Protein AF-A0A0F9HM89-F1 (afdb_monomer_lite)

Radius of gyration: 23.96 Å; chains: 1; bounding box: 53×49×70 Å

Foldseek 3Di:
DDFDDPVPPPPDGQDAPPVRHGDDDDDDDDPQVVCCVPVLDDWDWDDDEAAPDPPADFKDKFAPDPPDDDDDPDDDDDDPAWHKDFDFPFFDWFFPPWDFTWIDRPRPPDPDGGHITITGDNHGCDDPTDRDGPRCSPDMDTDHDDDDPPPPD

Sequence (153 aa):
MTFIDDGKGTGSKAGVTTRNRLLVTAIQSSIEHYVNHNEGQAYQILFEQAPTANDDCIFYLQNTHVTKELVIQGITLYVSAACEVYMKLGASGTRNSVSVLTPANLNIGSTNAAQGTFEKGADLDGGSATLNGADYEIYRYKFIGETRSTDFD

pLDDT: mean 83.8, std 11.34, range [46.69, 97.25]

Secondary structure (DSSP, 8-state):
-PPPP-SSSS-PPPPPPTTS----------HHHHHHHHH---EE-------SSTT---EEEEE--SS------------SSSEEEEEESS-BS--SS-EE--PEE-STT--PPP-EEEEE-S-SSSTT---BS---EEEEEEE----------

Organism: NCBI:txid412755

Structure (mmCIF, N/CA/C/O backbone):
data_AF-A0A0F9HM89-F1
#
_entry.id   AF-A0A0F9HM89-F1
#
loop_
_atom_site.group_PDB
_atom_site.id
_atom_site.type_symbol
_atom_site.label_atom_id
_atom_site.label_alt_id
_atom_site.label_comp_id
_atom_site.label_asym_id
_atom_site.label_entity_id
_atom_site.label_seq_id
_atom_site.pdbx_PDB_ins_code
_atom_site.Cartn_x
_atom_site.Cartn_y
_atom_site.Cartn_z
_atom_site.occupancy
_atom_site.B_iso_or_equiv
_atom_site.auth_seq_id
_atom_site.auth_comp_id
_atom_site.auth_asym_id
_atom_site.auth_atom_id
_atom_site.pdbx_PDB_model_num
ATOM 1 N N . MET A 1 1 ? -18.359 11.296 48.748 1.00 50.22 1 MET A N 1
ATOM 2 C CA . MET A 1 1 ? -18.106 10.081 47.948 1.00 50.22 1 MET A CA 1
ATOM 3 C C . MET A 1 1 ? -17.518 10.561 46.634 1.00 50.22 1 MET A C 1
ATOM 5 O O . MET A 1 1 ? -18.213 11.244 45.896 1.00 50.22 1 MET A O 1
ATOM 9 N N . THR A 1 2 ? -16.217 10.367 46.435 1.00 46.69 2 THR A N 1
ATOM 10 C CA . THR A 1 2 ? -15.494 1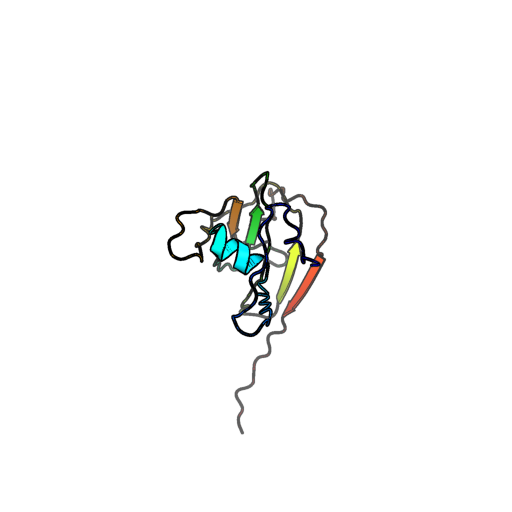0.884 45.264 1.00 46.69 2 THR A CA 1
ATOM 11 C C . THR A 1 2 ? -15.701 9.914 44.109 1.00 46.69 2 THR A C 1
ATOM 13 O O . THR A 1 2 ? -15.411 8.728 44.254 1.00 46.69 2 THR A O 1
ATOM 16 N N . PHE A 1 3 ? -16.252 10.398 43.000 1.00 63.34 3 PHE A N 1
ATOM 17 C CA . PHE A 1 3 ? -16.439 9.611 41.784 1.00 63.34 3 PHE A CA 1
ATOM 18 C C . PHE A 1 3 ? -15.261 9.847 40.841 1.00 63.34 3 PHE A C 1
ATOM 20 O O . PHE A 1 3 ? -14.695 10.93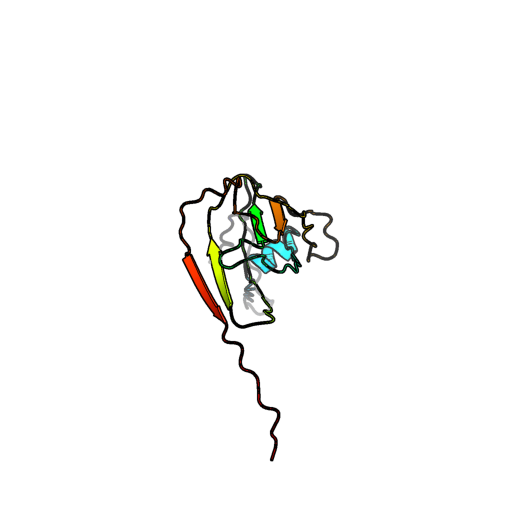9 40.819 1.00 63.34 3 PHE A O 1
ATOM 27 N N . ILE A 1 4 ? -14.894 8.818 40.082 1.00 63.59 4 ILE A N 1
ATOM 28 C CA . ILE A 1 4 ? -13.969 8.952 38.958 1.00 63.59 4 ILE A CA 1
ATOM 29 C C . ILE A 1 4 ? -14.834 9.223 37.727 1.00 63.59 4 ILE A C 1
ATOM 31 O O . ILE A 1 4 ? -15.737 8.436 37.434 1.00 63.59 4 ILE A O 1
ATOM 35 N N . ASP A 1 5 ? -14.598 10.362 37.082 1.00 61.72 5 ASP A N 1
ATOM 36 C CA . ASP A 1 5 ? -15.311 10.799 35.882 1.00 61.72 5 ASP A CA 1
ATOM 37 C C . ASP A 1 5 ? -14.895 9.949 34.667 1.00 61.72 5 ASP A C 1
ATOM 39 O O . ASP A 1 5 ? -13.755 9.487 34.590 1.00 61.72 5 ASP A O 1
ATOM 43 N N . ASP A 1 6 ? -15.807 9.727 33.720 1.00 67.19 6 ASP A N 1
ATOM 44 C CA . ASP A 1 6 ? -15.565 8.878 32.541 1.00 67.19 6 ASP A CA 1
ATOM 45 C C . ASP A 1 6 ? -14.671 9.547 31.482 1.00 67.19 6 ASP A C 1
ATOM 47 O O . ASP A 1 6 ? -14.296 8.919 30.489 1.00 67.19 6 ASP A O 1
ATOM 51 N N . GLY A 1 7 ? -14.348 10.830 31.681 1.00 66.12 7 GLY A N 1
ATOM 52 C CA . GLY A 1 7 ? -13.516 11.635 30.788 1.00 66.12 7 GLY A CA 1
ATOM 53 C C . GLY A 1 7 ? -14.155 11.940 29.428 1.00 66.12 7 GLY A C 1
ATOM 54 O O . GLY A 1 7 ? -13.504 12.546 28.581 1.00 66.12 7 GLY A O 1
ATOM 55 N N . LYS A 1 8 ? -15.412 11.538 29.204 1.00 68.56 8 LYS A N 1
ATOM 56 C CA . LYS A 1 8 ? -16.195 11.774 27.978 1.00 68.56 8 LYS A CA 1
ATOM 57 C C . LYS A 1 8 ? -17.395 12.694 28.210 1.00 68.56 8 LYS A C 1
ATOM 59 O O . LYS A 1 8 ? -18.092 13.025 27.255 1.00 68.56 8 LYS A O 1
ATOM 64 N N . GLY A 1 9 ? -17.648 13.097 29.456 1.00 64.31 9 GLY A N 1
ATOM 65 C CA . GLY A 1 9 ? -18.735 14.009 29.806 1.00 64.31 9 GLY A CA 1
ATOM 66 C C . GLY A 1 9 ? -20.120 13.385 29.642 1.00 64.31 9 GLY A C 1
ATOM 67 O O . GLY A 1 9 ? -21.106 14.111 29.547 1.00 64.31 9 GLY A O 1
ATOM 68 N N . THR A 1 10 ? -20.219 12.049 29.601 1.00 74.31 10 THR A N 1
ATOM 69 C CA . THR A 1 10 ? -21.516 11.368 29.432 1.00 74.31 10 THR A CA 1
ATOM 70 C C . THR A 1 10 ? -22.263 11.192 30.755 1.00 74.31 10 THR A C 1
ATOM 72 O O . THR A 1 10 ? -23.426 10.795 30.765 1.00 74.31 10 THR A O 1
ATOM 75 N N . GLY A 1 11 ? -21.608 11.494 31.884 1.00 67.12 11 GLY A N 1
ATOM 76 C CA . GLY A 1 11 ? -22.153 11.294 33.228 1.00 67.12 11 GLY A CA 1
ATOM 77 C C . GLY A 1 11 ? -22.240 9.818 33.633 1.00 67.12 11 GLY A C 1
ATOM 78 O O . GLY A 1 11 ? -22.859 9.491 34.652 1.00 67.12 11 GLY A O 1
ATOM 79 N N . SER A 1 12 ? -21.633 8.922 32.849 1.00 67.50 12 SER A N 1
ATOM 80 C CA . SER A 1 12 ? -21.633 7.489 33.111 1.00 67.50 12 SER A CA 1
ATOM 81 C C . SER A 1 12 ? -20.721 7.180 34.293 1.00 67.50 12 SER A C 1
ATOM 83 O O . SER A 1 12 ? -19.549 7.543 34.319 1.00 67.50 12 SER A O 1
ATOM 85 N N . LYS A 1 13 ? -21.262 6.499 35.305 1.00 70.94 13 LYS A N 1
ATOM 86 C CA . LYS A 1 13 ? -20.522 6.161 36.527 1.00 70.94 13 LYS A CA 1
ATOM 87 C C . LYS A 1 13 ? -19.829 4.814 36.356 1.00 70.94 13 LYS A C 1
ATOM 89 O O . LYS A 1 13 ? -20.487 3.826 36.033 1.00 70.94 13 LYS A O 1
ATOM 94 N N . ALA A 1 14 ? -18.527 4.751 36.629 1.00 72.06 14 ALA A N 1
ATOM 95 C CA . ALA A 1 14 ? -17.807 3.483 36.675 1.00 72.06 14 ALA A CA 1
ATOM 96 C C . ALA A 1 14 ? -18.356 2.607 37.818 1.00 72.06 14 ALA A C 1
ATOM 98 O O . ALA A 1 14 ? -18.281 2.970 38.994 1.00 72.06 14 ALA A O 1
ATOM 99 N N . GLY A 1 15 ? -18.936 1.458 37.467 1.00 68.81 15 GLY A N 1
ATOM 100 C CA . GLY A 1 15 ? -19.417 0.479 38.437 1.00 68.81 15 GLY A CA 1
ATOM 101 C C . GLY A 1 15 ? -18.255 -0.225 39.137 1.00 68.81 15 GLY A C 1
ATOM 102 O O . GLY A 1 15 ? -17.285 -0.630 38.498 1.00 68.81 15 GLY A O 1
ATOM 103 N N . VAL A 1 16 ? -18.359 -0.403 40.453 1.00 76.50 16 VAL A N 1
ATOM 104 C CA . VAL A 1 16 ? -17.487 -1.317 41.201 1.00 76.50 16 VAL A CA 1
ATOM 105 C C . VAL A 1 16 ? -18.187 -2.662 41.362 1.00 76.50 16 VAL A C 1
ATOM 107 O O . VAL A 1 16 ? -19.413 -2.744 41.413 1.00 76.50 16 VAL A O 1
ATOM 110 N N . THR A 1 17 ? -17.413 -3.738 41.446 1.00 77.50 17 THR A N 1
ATOM 111 C CA . THR A 1 17 ? -17.949 -5.065 41.780 1.00 77.50 17 THR A CA 1
ATOM 112 C C . THR A 1 17 ? -18.625 -5.050 43.156 1.00 77.50 17 THR A C 1
ATOM 114 O O . THR A 1 17 ? -18.369 -4.171 43.979 1.00 77.50 17 THR A O 1
ATOM 117 N N . THR A 1 18 ? -19.404 -6.088 43.470 1.00 82.69 18 THR A N 1
ATOM 118 C CA . THR A 1 18 ? -20.047 -6.276 44.790 1.00 82.69 18 THR A CA 1
ATOM 119 C C . THR A 1 18 ? -19.069 -6.317 45.971 1.00 82.69 18 THR A C 1
ATOM 121 O O . THR A 1 18 ? -19.487 -6.261 47.122 1.00 82.69 18 THR A O 1
ATOM 124 N N . ARG A 1 19 ? -17.759 -6.397 45.705 1.00 85.25 19 ARG A N 1
ATOM 125 C CA . ARG A 1 19 ? -16.677 -6.329 46.696 1.00 85.25 19 ARG A CA 1
ATOM 126 C C . ARG A 1 19 ? -15.911 -4.999 46.672 1.00 85.25 19 ARG A C 1
ATOM 128 O O . ARG A 1 19 ? -14.776 -4.958 47.135 1.00 85.25 19 ARG A O 1
ATOM 135 N N . ASN A 1 20 ? -16.482 -3.936 46.103 1.00 82.75 20 ASN A N 1
ATOM 136 C CA . ASN A 1 20 ? -15.856 -2.615 45.967 1.00 82.75 20 ASN A CA 1
ATOM 137 C C . ASN A 1 20 ? -14.526 -2.623 45.186 1.00 82.75 20 ASN A C 1
ATOM 139 O O . ASN A 1 20 ? -13.606 -1.877 45.509 1.00 82.75 20 ASN A O 1
ATOM 143 N N . ARG A 1 21 ? -14.404 -3.473 44.154 1.00 79.06 21 ARG A N 1
ATOM 144 C CA . ARG A 1 21 ? -13.232 -3.492 43.253 1.00 79.06 21 ARG A CA 1
ATOM 145 C C . ARG A 1 21 ? -13.576 -2.914 41.887 1.00 79.06 21 ARG A C 1
ATOM 147 O O . ARG A 1 21 ? -14.604 -3.293 41.329 1.00 79.06 21 ARG A O 1
ATOM 154 N N . LEU A 1 22 ? -12.699 -2.068 41.353 1.00 83.81 22 LEU A N 1
ATOM 155 C CA . LEU A 1 22 ? -12.751 -1.557 39.984 1.00 83.81 22 LEU A CA 1
ATOM 156 C C . LEU A 1 22 ? -11.958 -2.491 39.057 1.00 83.81 22 LEU A C 1
ATOM 158 O O . LEU A 1 22 ? -10.830 -2.859 39.382 1.00 83.81 22 LEU A O 1
ATOM 162 N N . LEU A 1 23 ? -12.540 -2.859 37.915 1.00 80.88 23 LEU A N 1
ATOM 163 C CA . LEU A 1 23 ? -11.833 -3.540 36.832 1.00 80.88 23 LEU A CA 1
ATOM 164 C C . LEU A 1 23 ? -11.597 -2.532 35.710 1.00 80.88 23 LEU A C 1
ATOM 166 O O . LEU A 1 23 ? -12.550 -1.996 35.152 1.00 80.88 23 LEU A O 1
ATOM 170 N N . VAL A 1 24 ? -10.332 -2.298 35.376 1.00 82.19 24 VAL A N 1
ATOM 171 C CA . VAL A 1 24 ? -9.936 -1.487 34.223 1.00 82.19 24 VAL A CA 1
ATOM 172 C C . VAL A 1 24 ? -9.361 -2.432 33.182 1.00 82.19 24 VAL A C 1
ATOM 174 O O . VAL A 1 24 ? -8.460 -3.209 33.485 1.00 82.19 24 VAL A O 1
ATOM 177 N N . THR A 1 25 ? -9.896 -2.376 31.967 1.00 84.31 25 THR A N 1
ATOM 178 C CA . THR A 1 25 ? -9.349 -3.100 30.817 1.00 84.31 25 THR A CA 1
ATOM 179 C C . THR A 1 25 ? -8.927 -2.078 29.778 1.00 84.31 25 THR A C 1
ATOM 181 O O . THR A 1 25 ? -9.692 -1.169 29.464 1.00 84.31 25 THR A O 1
ATOM 184 N N . ALA A 1 26 ? -7.717 -2.231 29.252 1.00 85.31 26 ALA A N 1
ATOM 185 C CA . ALA A 1 26 ? -7.243 -1.479 28.104 1.00 85.31 26 ALA A CA 1
ATOM 186 C C . ALA A 1 26 ? -7.022 -2.461 26.956 1.00 85.31 26 ALA A C 1
ATOM 188 O O . ALA A 1 26 ? -6.398 -3.505 27.143 1.00 85.31 26 ALA A O 1
ATOM 189 N N . ILE A 1 27 ? -7.542 -2.125 25.779 1.00 83.12 27 ILE A N 1
ATOM 190 C CA . ILE A 1 27 ? -7.235 -2.834 24.541 1.00 83.12 27 ILE A CA 1
ATOM 191 C C . ILE A 1 27 ? -6.306 -1.925 23.756 1.00 83.12 27 ILE A C 1
ATOM 193 O O . ILE A 1 27 ? -6.657 -0.786 23.454 1.00 83.12 27 ILE A O 1
ATOM 197 N N . GLN A 1 28 ? -5.117 -2.426 23.448 1.00 83.81 28 GLN A N 1
ATOM 198 C CA . GLN A 1 28 ? -4.222 -1.773 22.510 1.00 83.81 28 GLN A CA 1
ATOM 199 C C . GLN A 1 28 ? -4.431 -2.419 21.147 1.00 83.81 28 GLN A C 1
ATOM 201 O O . GLN A 1 28 ? -4.240 -3.619 20.979 1.00 83.81 28 GLN A O 1
ATOM 206 N N . SER A 1 29 ? -4.859 -1.606 20.192 1.00 82.25 29 SER A N 1
ATOM 207 C CA . SER A 1 29 ? -4.901 -1.954 18.782 1.00 82.25 29 SER A CA 1
ATOM 208 C C . SER A 1 29 ? -4.059 -0.930 18.053 1.00 82.25 29 SER A C 1
ATOM 210 O O . SER A 1 29 ? -4.102 0.258 18.375 1.00 82.25 29 SER A O 1
ATOM 212 N N . SER A 1 30 ? -3.313 -1.384 17.062 1.00 82.06 30 SER A N 1
ATOM 213 C CA . SER A 1 30 ? -2.720 -0.478 16.097 1.00 82.06 30 SER A CA 1
ATOM 214 C C . SER A 1 30 ? -3.824 0.179 15.252 1.00 82.06 30 SER A C 1
ATOM 216 O O . SER A 1 30 ? -4.953 -0.333 15.168 1.00 82.06 30 SER A O 1
ATOM 218 N N . ILE A 1 31 ? -3.531 1.361 14.702 1.00 79.00 31 ILE A N 1
ATOM 219 C CA . ILE A 1 31 ? -4.518 2.197 14.001 1.00 79.00 31 ILE A CA 1
ATOM 220 C C . ILE A 1 31 ? -5.086 1.443 12.797 1.00 79.00 31 ILE A C 1
ATOM 222 O O . ILE A 1 31 ? -6.290 1.465 12.573 1.00 79.00 31 ILE A O 1
ATOM 226 N N . GLU A 1 32 ? -4.256 0.697 12.074 1.00 77.88 32 GLU A N 1
ATOM 227 C CA . GLU A 1 32 ? -4.659 -0.081 10.908 1.00 77.88 32 GLU A CA 1
ATOM 228 C C . GLU A 1 32 ? -5.633 -1.209 11.257 1.00 77.88 32 GLU A C 1
ATOM 230 O O . GLU A 1 32 ? -6.609 -1.412 10.540 1.00 77.88 32 GLU A O 1
ATOM 235 N N . HIS A 1 33 ? -5.445 -1.901 12.385 1.00 82.38 33 HIS A N 1
ATOM 236 C CA . HIS A 1 33 ? -6.396 -2.922 12.829 1.00 82.38 33 HIS A CA 1
ATOM 237 C C . HIS A 1 33 ? -7.729 -2.298 13.255 1.00 82.38 33 HIS A C 1
ATOM 239 O O . HIS A 1 33 ? -8.788 -2.859 12.969 1.00 82.38 33 HIS A O 1
ATOM 245 N N . TYR A 1 34 ? -7.692 -1.115 13.877 1.00 84.88 34 TYR A N 1
ATOM 246 C CA . TYR A 1 34 ? -8.899 -0.370 14.231 1.00 84.88 34 TYR A CA 1
ATOM 247 C C . TYR A 1 34 ? -9.661 0.103 12.983 1.00 84.88 34 TYR A C 1
ATOM 249 O O . TYR A 1 34 ? -10.874 -0.090 12.903 1.00 84.88 34 TYR A O 1
ATOM 257 N N . VAL A 1 35 ? -8.963 0.684 12.003 1.00 84.12 35 VAL A N 1
ATOM 258 C CA . VAL A 1 35 ? -9.543 1.146 10.731 1.00 84.12 35 VAL A CA 1
ATOM 259 C C . VAL A 1 35 ? -10.077 -0.035 9.926 1.00 84.12 35 VAL A C 1
ATOM 261 O O . VAL A 1 35 ? -11.193 0.023 9.412 1.00 84.12 35 VAL A O 1
ATOM 264 N N . ASN A 1 36 ? -9.339 -1.146 9.878 1.00 86.56 36 ASN A N 1
ATOM 265 C CA . ASN A 1 36 ? -9.818 -2.366 9.246 1.00 86.56 36 ASN A CA 1
ATOM 266 C C . ASN A 1 36 ? -11.128 -2.826 9.893 1.00 86.56 36 ASN A C 1
ATOM 268 O O . ASN A 1 36 ? -12.118 -2.998 9.194 1.00 86.56 36 ASN A O 1
ATOM 272 N N . HIS A 1 37 ? -11.162 -2.973 11.219 1.00 86.88 37 HIS A N 1
ATOM 273 C CA . HIS A 1 37 ? -12.328 -3.499 11.926 1.00 86.88 37 HIS A CA 1
ATOM 274 C C . HIS A 1 37 ? -13.556 -2.576 11.856 1.00 86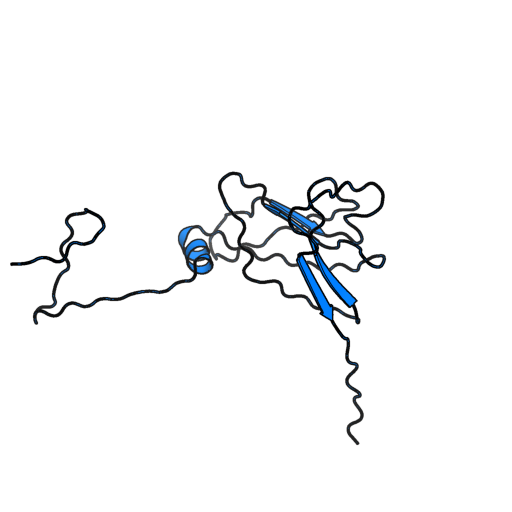.88 37 HIS A C 1
ATOM 276 O O . HIS A 1 37 ? -14.665 -3.062 11.653 1.00 86.88 37 HIS A O 1
ATOM 282 N N . ASN A 1 38 ? -13.380 -1.262 12.031 1.00 88.81 38 ASN A N 1
ATOM 283 C CA . ASN A 1 38 ? -14.504 -0.331 12.188 1.00 88.81 38 ASN A CA 1
ATOM 284 C C . ASN A 1 38 ? -14.898 0.391 10.897 1.00 88.81 38 ASN A C 1
ATOM 286 O O . ASN A 1 38 ? -16.066 0.732 10.728 1.00 88.81 38 ASN A O 1
ATOM 290 N N . GLU A 1 39 ? -13.949 0.632 9.993 1.00 89.56 39 GLU A N 1
ATOM 291 C CA . GLU A 1 39 ? -14.201 1.353 8.739 1.00 89.56 39 GLU A CA 1
ATOM 292 C C . GLU A 1 39 ? -14.204 0.424 7.518 1.00 89.56 39 GLU A C 1
ATOM 294 O O . GLU A 1 39 ? -14.662 0.814 6.440 1.00 89.56 39 GLU A O 1
ATOM 299 N N . GLY A 1 40 ? -13.700 -0.808 7.659 1.00 92.12 40 GLY A N 1
ATOM 300 C CA . GLY A 1 40 ? -13.619 -1.772 6.562 1.00 92.12 40 GLY A CA 1
ATOM 301 C C . GLY A 1 40 ? -12.709 -1.299 5.427 1.00 92.12 40 GLY A C 1
ATOM 302 O O . GLY A 1 40 ? -13.004 -1.576 4.259 1.00 92.12 40 GLY A O 1
ATOM 303 N N . GLN A 1 41 ? -11.671 -0.523 5.767 1.00 91.00 41 GLN A N 1
ATOM 304 C CA . GLN A 1 41 ? -10.704 0.091 4.850 1.00 91.00 41 GLN A CA 1
ATOM 305 C C . GLN A 1 41 ? -9.312 -0.519 5.062 1.00 91.00 41 GLN A C 1
ATOM 307 O O . GLN A 1 41 ? -8.417 0.113 5.617 1.00 91.00 41 GLN A O 1
ATOM 312 N N . ALA A 1 42 ? -9.125 -1.762 4.631 1.00 92.12 42 ALA A N 1
ATOM 313 C CA . ALA A 1 42 ? -7.810 -2.387 4.563 1.00 92.12 42 ALA A CA 1
ATOM 314 C C . ALA A 1 42 ? -7.707 -3.143 3.250 1.00 92.12 42 ALA A C 1
ATOM 316 O O . ALA A 1 42 ? -8.606 -3.906 2.906 1.00 92.12 42 ALA A O 1
ATOM 317 N N . TYR A 1 43 ? -6.629 -2.918 2.506 1.00 94.50 43 TYR A N 1
ATOM 318 C CA . TYR A 1 43 ? -6.507 -3.439 1.154 1.00 94.50 43 TYR A CA 1
ATOM 319 C C . TYR A 1 43 ? -5.135 -4.054 0.925 1.00 94.50 43 TYR A C 1
ATOM 321 O O . TYR A 1 43 ? -4.130 -3.553 1.425 1.00 94.50 43 TYR A O 1
ATOM 329 N N . GLN A 1 44 ? -5.104 -5.112 0.123 1.00 95.25 44 GLN A N 1
ATOM 330 C CA . GLN A 1 44 ? -3.887 -5.711 -0.398 1.00 95.25 44 GLN A CA 1
ATOM 331 C C . GLN A 1 44 ? -3.813 -5.491 -1.903 1.00 95.25 44 GLN A C 1
ATOM 333 O O . GLN A 1 44 ? -4.802 -5.645 -2.621 1.00 95.25 44 GLN A O 1
ATOM 338 N N . ILE A 1 45 ? -2.617 -5.167 -2.384 1.00 96.62 45 ILE A N 1
ATOM 339 C CA . ILE A 1 45 ? -2.318 -5.061 -3.809 1.00 96.62 45 ILE A CA 1
ATOM 340 C C . ILE A 1 45 ? -1.254 -6.095 -4.130 1.00 96.62 45 ILE A C 1
ATOM 342 O O . ILE A 1 45 ? -0.220 -6.160 -3.470 1.00 96.62 45 ILE A O 1
ATOM 346 N N . LEU A 1 46 ? -1.534 -6.907 -5.140 1.00 96.31 46 LEU A N 1
ATOM 347 C CA . LEU A 1 46 ? -0.621 -7.909 -5.667 1.00 96.31 46 LEU A CA 1
ATOM 348 C C . LEU A 1 46 ? -0.232 -7.473 -7.076 1.00 96.31 46 LEU A C 1
ATOM 350 O O . LEU A 1 46 ? -1.105 -7.196 -7.900 1.00 96.31 46 LEU A O 1
ATOM 354 N N . PHE A 1 47 ? 1.066 -7.405 -7.350 1.00 95.25 47 PHE A N 1
ATOM 355 C CA . PHE A 1 47 ? 1.577 -7.125 -8.682 1.00 95.25 47 PHE A CA 1
ATOM 356 C C . PHE A 1 47 ? 2.811 -7.975 -8.971 1.00 95.25 47 PHE A C 1
ATOM 358 O O . PHE A 1 47 ? 3.545 -8.371 -8.071 1.00 95.25 47 PHE A O 1
ATOM 365 N N . GLU A 1 48 ? 3.019 -8.230 -10.255 1.00 95.56 48 GLU A N 1
ATOM 366 C CA . GLU A 1 48 ? 4.201 -8.879 -10.805 1.00 95.56 48 GLU A CA 1
ATOM 367 C C . GLU A 1 48 ? 4.533 -8.147 -12.100 1.00 95.56 48 GLU A C 1
ATOM 369 O O . GLU A 1 48 ? 3.644 -7.932 -12.940 1.00 95.56 48 GLU A O 1
ATOM 374 N N . GLN A 1 49 ? 5.779 -7.699 -12.217 1.00 95.56 49 GLN A N 1
ATOM 375 C CA . GLN A 1 49 ? 6.228 -6.884 -13.331 1.00 95.56 49 GLN A CA 1
ATOM 376 C C . GLN A 1 49 ? 7.747 -6.966 -13.473 1.00 95.56 49 GLN A C 1
ATOM 378 O O . GLN A 1 49 ? 8.471 -6.735 -12.507 1.00 95.56 49 GLN A O 1
ATOM 383 N N . ALA A 1 50 ? 8.214 -7.271 -14.683 1.00 94.25 50 ALA A N 1
ATOM 384 C CA . ALA A 1 50 ? 9.621 -7.145 -15.039 1.00 94.25 50 ALA A CA 1
ATOM 385 C C . ALA A 1 50 ? 9.887 -5.725 -15.577 1.00 94.25 50 ALA A C 1
ATOM 387 O O . ALA A 1 50 ? 9.080 -5.258 -16.394 1.00 94.25 50 ALA A O 1
ATOM 388 N N . PRO A 1 51 ? 10.967 -5.049 -15.143 1.00 93.06 51 PRO A N 1
ATOM 389 C CA . PRO A 1 51 ? 11.403 -3.795 -15.750 1.00 93.06 51 PRO A CA 1
ATOM 390 C C . PRO A 1 51 ? 11.973 -4.041 -17.156 1.00 93.06 51 PRO A C 1
ATOM 392 O O . PRO A 1 51 ? 12.410 -5.154 -17.466 1.00 93.06 51 PRO A O 1
ATOM 395 N N . THR A 1 52 ? 11.976 -3.023 -18.016 1.00 93.06 52 THR A N 1
ATOM 396 C CA . THR A 1 52 ? 12.617 -3.096 -19.343 1.00 93.06 52 THR A CA 1
ATOM 397 C C . THR A 1 52 ? 14.105 -2.757 -19.318 1.00 93.06 52 THR A C 1
ATOM 399 O O . THR A 1 52 ? 14.874 -3.299 -20.115 1.00 93.06 52 THR A O 1
ATOM 402 N N . ALA A 1 53 ? 14.509 -1.890 -18.398 1.00 91.00 53 ALA A N 1
ATOM 403 C CA . ALA A 1 53 ? 15.849 -1.372 -18.209 1.00 91.00 53 ALA A CA 1
ATOM 404 C C . ALA A 1 53 ? 16.110 -1.074 -16.719 1.00 91.00 53 ALA A C 1
ATOM 406 O O . ALA A 1 53 ? 15.294 -1.356 -15.839 1.00 91.00 53 ALA A O 1
ATOM 407 N N . ASN A 1 54 ? 17.301 -0.550 -16.424 1.00 87.75 54 ASN A N 1
ATOM 408 C CA . ASN A 1 54 ? 17.603 -0.030 -15.093 1.00 87.75 54 ASN A CA 1
ATOM 409 C C . ASN A 1 54 ? 16.838 1.278 -14.856 1.00 87.75 54 ASN A C 1
ATOM 411 O O . ASN A 1 54 ? 16.630 2.036 -15.796 1.00 87.75 54 ASN A O 1
ATOM 415 N N . ASP A 1 55 ? 16.519 1.550 -13.589 1.00 86.50 55 ASP A N 1
ATOM 416 C CA . ASP A 1 55 ? 15.808 2.750 -13.126 1.00 86.50 55 ASP A CA 1
ATOM 417 C C . ASP A 1 55 ? 14.352 2.900 -13.604 1.00 86.50 55 ASP A C 1
ATOM 419 O O . ASP A 1 55 ? 13.769 3.966 -13.435 1.00 86.50 55 ASP A O 1
ATOM 423 N N . ASP A 1 56 ? 13.733 1.827 -14.098 1.00 90.88 56 ASP A N 1
ATOM 424 C CA . ASP A 1 56 ? 12.322 1.834 -14.493 1.00 90.88 56 ASP A CA 1
ATOM 425 C C . ASP A 1 56 ? 11.371 1.811 -13.281 1.00 90.88 56 ASP A C 1
ATOM 427 O O . ASP A 1 56 ? 11.473 0.962 -12.382 1.00 90.88 56 ASP A O 1
ATOM 431 N N . CYS A 1 57 ? 10.356 2.679 -13.285 1.00 91.88 57 CYS A N 1
ATOM 432 C CA . CYS A 1 57 ? 9.253 2.598 -12.332 1.00 91.88 57 CYS A CA 1
ATOM 433 C C . CYS A 1 57 ? 8.279 1.474 -12.716 1.00 91.88 57 CYS A C 1
ATOM 435 O O . CYS A 1 57 ? 7.576 1.564 -13.720 1.00 91.88 57 CYS A O 1
ATOM 437 N N . ILE A 1 58 ? 8.188 0.428 -11.886 1.00 94.38 58 ILE A N 1
ATOM 438 C CA . ILE A 1 58 ? 7.352 -0.751 -12.187 1.00 94.38 58 ILE A CA 1
ATOM 439 C C . ILE A 1 58 ? 5.975 -0.775 -11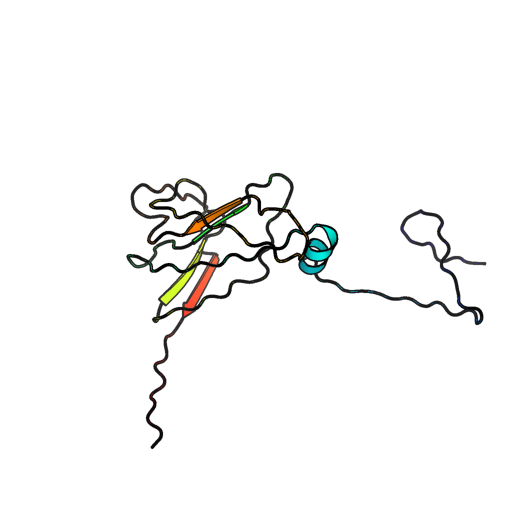.510 1.00 94.38 58 ILE A C 1
ATOM 441 O O . ILE A 1 58 ? 5.107 -1.576 -11.871 1.00 94.38 58 ILE A O 1
ATOM 445 N N . PHE A 1 59 ? 5.768 0.083 -10.512 1.00 95.44 59 PHE A N 1
ATOM 446 C CA . PHE A 1 59 ? 4.542 0.144 -9.722 1.00 95.44 59 PHE A CA 1
ATOM 447 C C . PHE A 1 59 ? 4.247 1.578 -9.286 1.00 95.44 59 PHE A C 1
ATOM 449 O O . PHE A 1 59 ? 5.130 2.282 -8.797 1.00 95.44 59 PHE A O 1
ATOM 456 N N . TYR A 1 60 ? 2.986 1.981 -9.424 1.00 94.56 60 TYR A N 1
ATOM 457 C CA . TYR A 1 60 ? 2.488 3.291 -9.035 1.00 94.56 60 TYR A CA 1
ATOM 458 C C . TYR A 1 60 ? 1.260 3.162 -8.134 1.00 94.56 60 TYR A C 1
ATOM 460 O O . TYR A 1 60 ? 0.312 2.429 -8.427 1.00 94.56 60 TYR A O 1
ATOM 468 N N . LEU A 1 61 ? 1.282 3.921 -7.041 1.00 94.50 61 LEU A N 1
ATOM 469 C CA . LEU A 1 61 ? 0.225 3.987 -6.044 1.00 94.50 61 LEU A CA 1
ATOM 470 C C . LEU A 1 61 ? -0.025 5.449 -5.686 1.00 94.50 61 LEU A C 1
ATOM 472 O O . LEU A 1 61 ? 0.867 6.136 -5.191 1.00 94.50 61 LEU A O 1
ATOM 476 N N . GLN A 1 62 ? -1.260 5.903 -5.873 1.00 93.38 62 GLN A N 1
ATOM 477 C CA . GLN A 1 62 ? -1.697 7.228 -5.456 1.00 93.38 62 GLN A CA 1
ATOM 478 C C . GLN A 1 62 ? -3.032 7.140 -4.734 1.00 93.38 62 GLN A C 1
ATOM 480 O O . GLN A 1 62 ? -4.010 6.623 -5.268 1.00 93.38 62 GLN A O 1
ATOM 485 N N . ASN A 1 63 ? -3.095 7.719 -3.540 1.00 92.94 63 ASN A N 1
ATOM 486 C CA . ASN A 1 63 ? -4.364 7.996 -2.889 1.00 92.94 63 ASN A CA 1
ATOM 487 C C . ASN A 1 63 ? -5.000 9.239 -3.516 1.00 92.94 63 ASN A C 1
ATOM 489 O O . ASN A 1 63 ? -4.403 10.315 -3.510 1.00 92.94 63 ASN A O 1
ATOM 493 N N . THR A 1 64 ? -6.207 9.089 -4.053 1.00 92.88 64 THR A N 1
ATOM 494 C CA . THR A 1 64 ? -6.974 10.189 -4.656 1.00 92.88 64 THR A CA 1
ATOM 495 C C . THR A 1 64 ? -8.112 10.661 -3.750 1.00 92.88 64 THR A C 1
ATOM 497 O O . THR A 1 64 ? -8.897 11.526 -4.140 1.00 92.88 64 THR A O 1
ATOM 500 N N . HIS A 1 65 ? -8.244 10.089 -2.550 1.00 92.12 65 HIS A N 1
ATOM 501 C CA . HIS A 1 65 ? -9.263 10.490 -1.594 1.00 92.12 65 HIS A CA 1
ATOM 502 C C . HIS A 1 65 ? -8.910 11.841 -0.955 1.00 92.12 65 HIS A C 1
ATOM 504 O O . HIS A 1 65 ? -7.801 12.050 -0.480 1.00 92.12 65 HIS A O 1
ATOM 510 N N . VAL A 1 66 ? -9.887 12.751 -0.877 1.00 90.88 66 VAL A N 1
ATOM 511 C CA . VAL A 1 66 ? -9.674 14.116 -0.355 1.00 90.88 66 VAL A CA 1
ATOM 512 C C . VAL A 1 66 ? -9.670 14.239 1.176 1.00 90.88 66 VAL A C 1
ATOM 514 O O . VAL A 1 66 ? -9.046 15.151 1.701 1.00 90.88 66 VAL A O 1
ATOM 517 N N . THR A 1 67 ? -10.362 13.356 1.907 1.00 91.19 67 THR A N 1
ATOM 518 C CA . THR A 1 67 ? -10.425 13.385 3.382 1.00 91.19 67 THR A CA 1
ATOM 519 C C . THR A 1 67 ? -9.764 12.201 4.089 1.00 91.19 67 THR A C 1
ATOM 521 O O . THR A 1 67 ? -9.784 12.170 5.316 1.00 91.19 67 THR A O 1
ATOM 524 N N . LYS A 1 68 ? -9.265 11.194 3.366 1.00 88.12 68 LYS A N 1
ATOM 525 C CA . LYS A 1 68 ? -8.644 10.007 3.971 1.00 88.12 68 L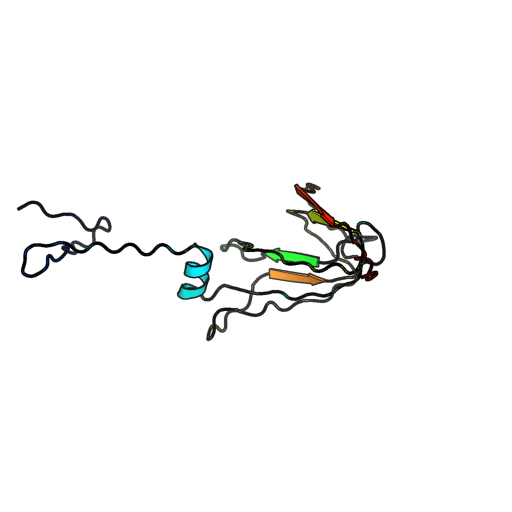YS A CA 1
ATOM 526 C C . LYS A 1 68 ? -7.175 9.965 3.616 1.00 88.12 68 LYS A C 1
ATOM 528 O O . LYS A 1 68 ? -6.809 10.245 2.477 1.00 88.12 68 LYS A O 1
ATOM 533 N N . GLU A 1 69 ? -6.362 9.577 4.582 1.00 88.75 69 GLU A N 1
ATOM 534 C CA . GLU A 1 69 ? -4.928 9.391 4.405 1.00 88.75 69 GLU A CA 1
ATOM 535 C C . GLU A 1 69 ? -4.617 7.948 3.998 1.00 88.75 69 GLU A C 1
ATOM 537 O O . GLU A 1 69 ? -5.365 7.017 4.304 1.00 88.75 69 GLU A O 1
ATOM 542 N N . LEU A 1 70 ? -3.499 7.767 3.296 1.00 87.94 70 LEU A N 1
ATOM 543 C CA . LEU A 1 70 ? -2.972 6.448 2.970 1.00 87.94 70 LEU A CA 1
ATOM 544 C C . LEU A 1 70 ? -1.949 6.049 4.023 1.00 87.94 70 LEU A C 1
ATOM 546 O O . LEU A 1 70 ? -0.950 6.740 4.210 1.00 87.94 70 LEU A O 1
ATOM 550 N N . VAL A 1 71 ? -2.171 4.897 4.646 1.00 87.81 71 VAL A N 1
ATOM 551 C CA . VAL A 1 71 ? -1.215 4.273 5.559 1.00 87.81 71 VAL A CA 1
ATOM 552 C C . VAL A 1 71 ? -0.729 2.974 4.927 1.00 87.81 71 VAL A C 1
ATOM 554 O O . VAL A 1 71 ? -1.525 2.079 4.649 1.00 87.81 71 VAL A O 1
ATOM 557 N N . ILE A 1 72 ? 0.580 2.873 4.693 1.00 88.88 72 ILE A N 1
ATOM 558 C CA . ILE A 1 72 ? 1.221 1.655 4.185 1.00 88.88 72 ILE A CA 1
ATOM 559 C C . ILE A 1 72 ? 1.766 0.880 5.383 1.00 88.88 72 ILE A C 1
ATOM 561 O O . ILE A 1 72 ? 2.706 1.326 6.035 1.00 88.88 72 ILE A O 1
ATOM 565 N N . GLN A 1 73 ? 1.179 -0.284 5.670 1.00 88.62 73 GLN A N 1
ATOM 566 C CA . GLN A 1 73 ? 1.639 -1.152 6.760 1.00 88.62 73 GLN A CA 1
ATOM 567 C C . GLN A 1 73 ? 2.974 -1.827 6.422 1.00 88.62 73 GLN A C 1
ATOM 569 O O . GLN A 1 73 ? 3.852 -1.960 7.271 1.00 88.62 73 GLN A O 1
ATOM 574 N N . GLY A 1 74 ? 3.119 -2.282 5.181 1.00 89.44 74 GLY A N 1
ATOM 575 C CA . GLY A 1 74 ? 4.296 -3.006 4.743 1.00 89.44 74 GLY A CA 1
ATOM 576 C C . GLY A 1 74 ? 4.287 -3.232 3.244 1.00 89.44 74 GLY A C 1
ATOM 577 O O . GLY A 1 74 ? 3.241 -3.205 2.594 1.00 89.44 74 GLY A O 1
ATOM 578 N N . ILE A 1 75 ? 5.481 -3.451 2.710 1.00 90.56 75 ILE A N 1
ATOM 579 C CA . ILE A 1 75 ? 5.709 -3.813 1.319 1.00 90.56 75 ILE A CA 1
ATOM 580 C C . ILE A 1 75 ? 6.583 -5.061 1.346 1.00 90.56 75 ILE A C 1
ATOM 582 O O . ILE A 1 75 ? 7.647 -5.071 1.966 1.00 90.56 75 ILE A O 1
ATOM 586 N N . THR A 1 76 ? 6.122 -6.123 0.695 1.00 91.81 76 THR A N 1
ATOM 587 C CA . THR A 1 76 ? 6.879 -7.366 0.539 1.00 91.81 76 THR A CA 1
ATOM 588 C C . THR A 1 76 ? 7.194 -7.543 -0.933 1.00 91.81 76 THR A C 1
ATOM 590 O O . THR A 1 76 ? 6.284 -7.572 -1.757 1.00 91.81 76 THR A O 1
ATOM 593 N N . LEU A 1 77 ? 8.482 -7.647 -1.252 1.00 90.62 77 LEU A N 1
ATOM 594 C CA . LEU A 1 77 ? 8.972 -7.816 -2.614 1.00 90.62 77 LEU A CA 1
ATOM 595 C C . LEU A 1 77 ? 9.809 -9.084 -2.706 1.00 90.62 77 LEU A C 1
ATOM 597 O O . LEU A 1 77 ? 10.591 -9.393 -1.808 1.00 90.62 77 LEU A O 1
ATOM 601 N N . TYR A 1 78 ? 9.659 -9.776 -3.829 1.00 90.81 78 TYR A N 1
ATOM 602 C CA . TYR A 1 78 ? 10.512 -10.881 -4.236 1.00 90.81 78 TYR A CA 1
ATOM 603 C C . TYR A 1 78 ? 11.189 -10.482 -5.541 1.00 90.81 78 TYR A C 1
ATOM 605 O O . TYR A 1 78 ? 10.522 -10.036 -6.472 1.00 90.81 78 TYR A O 1
ATOM 613 N N . VAL A 1 79 ? 12.511 -10.624 -5.595 1.00 89.19 79 VAL A N 1
ATOM 614 C CA . VAL A 1 79 ? 13.322 -10.272 -6.764 1.00 89.19 79 VAL A CA 1
ATOM 615 C C . VAL A 1 79 ? 14.035 -11.520 -7.270 1.00 89.19 79 VAL A C 1
ATOM 617 O O . VAL A 1 79 ? 14.531 -12.322 -6.480 1.00 89.19 79 VAL A O 1
ATOM 620 N N . SER A 1 80 ? 14.051 -11.718 -8.587 1.00 88.25 80 SER A N 1
ATOM 621 C CA . SER A 1 80 ? 14.623 -12.915 -9.222 1.00 88.25 80 SER A CA 1
ATOM 622 C C . SER A 1 80 ? 16.117 -12.792 -9.537 1.00 88.25 80 SER A C 1
ATOM 624 O O . SER A 1 80 ? 16.740 -13.770 -9.942 1.00 88.25 80 SER A O 1
ATOM 626 N N . ALA A 1 81 ? 16.692 -11.600 -9.383 1.00 86.19 81 ALA A N 1
ATOM 627 C CA . ALA A 1 81 ? 18.098 -11.307 -9.629 1.00 86.19 81 ALA A CA 1
ATOM 628 C C . ALA A 1 81 ? 18.582 -10.196 -8.684 1.00 86.19 81 ALA A C 1
ATOM 630 O O . ALA A 1 81 ? 17.777 -9.528 -8.035 1.00 86.19 81 ALA A O 1
ATOM 631 N N . ALA A 1 82 ? 19.901 -10.000 -8.608 1.00 87.19 82 ALA A N 1
ATOM 632 C CA . ALA A 1 82 ? 20.479 -8.885 -7.867 1.00 87.19 82 ALA A CA 1
ATOM 633 C C . ALA A 1 82 ? 20.043 -7.554 -8.498 1.00 87.19 82 ALA A C 1
ATOM 635 O O . ALA A 1 82 ? 20.260 -7.331 -9.690 1.00 87.19 82 ALA A O 1
ATOM 636 N N . CYS A 1 83 ? 19.437 -6.678 -7.702 1.00 88.19 83 CYS A N 1
ATOM 637 C CA . CYS A 1 83 ? 18.931 -5.390 -8.161 1.00 88.19 83 CYS A CA 1
ATOM 638 C C . CYS A 1 83 ? 18.873 -4.370 -7.016 1.00 88.19 83 CYS A C 1
ATOM 640 O O . CYS A 1 83 ? 18.962 -4.712 -5.831 1.00 88.19 83 CYS A O 1
ATOM 642 N N . GLU A 1 84 ? 18.699 -3.103 -7.379 1.00 88.31 84 GLU A N 1
ATOM 643 C CA . GLU A 1 84 ? 18.354 -2.036 -6.444 1.00 88.31 84 GLU A CA 1
ATOM 644 C C . GLU A 1 84 ? 16.875 -1.697 -6.613 1.00 88.31 84 GLU A C 1
ATOM 646 O O . GLU A 1 84 ? 16.369 -1.631 -7.730 1.00 88.31 84 GLU A O 1
ATOM 651 N N . VAL A 1 85 ? 16.175 -1.518 -5.496 1.00 89.75 85 VAL A N 1
ATOM 652 C CA . VAL A 1 85 ? 14.790 -1.044 -5.488 1.00 89.75 85 VAL A CA 1
ATOM 653 C C . VAL A 1 85 ? 14.745 0.221 -4.657 1.00 89.75 85 VAL A C 1
ATOM 655 O O . VAL A 1 85 ? 15.241 0.257 -3.527 1.00 89.75 85 VAL A O 1
ATOM 658 N N . TYR A 1 86 ? 14.128 1.257 -5.203 1.00 87.94 86 TYR A N 1
ATOM 659 C CA . TYR A 1 86 ? 13.894 2.502 -4.496 1.00 87.94 86 TYR A CA 1
ATOM 660 C C . TYR A 1 86 ? 12.426 2.906 -4.590 1.00 87.94 86 TYR A C 1
ATOM 662 O O . TYR A 1 86 ? 11.680 2.452 -5.457 1.00 87.94 86 TYR A O 1
ATOM 670 N N . MET A 1 87 ? 12.005 3.759 -3.661 1.00 87.50 87 MET A N 1
ATOM 671 C CA . MET A 1 87 ? 10.656 4.315 -3.635 1.00 87.50 87 MET A CA 1
ATOM 672 C C . MET A 1 87 ? 10.721 5.832 -3.751 1.00 87.50 87 MET A C 1
ATOM 674 O O . MET A 1 87 ? 11.384 6.495 -2.950 1.00 87.50 87 MET A O 1
ATOM 678 N N . LYS A 1 88 ? 9.988 6.369 -4.726 1.00 86.44 88 LYS A N 1
ATOM 679 C CA . LYS A 1 88 ? 9.754 7.806 -4.885 1.00 86.44 88 LYS A CA 1
ATOM 680 C C . LYS A 1 88 ? 8.464 8.174 -4.146 1.00 86.44 88 LYS A C 1
ATOM 682 O O . LYS A 1 88 ? 7.432 7.538 -4.354 1.00 86.44 88 LYS A O 1
ATOM 687 N N . LEU A 1 89 ? 8.508 9.194 -3.288 1.00 86.88 89 LEU A N 1
ATOM 688 C CA . LEU A 1 89 ? 7.311 9.743 -2.637 1.00 86.88 89 LEU A CA 1
ATOM 689 C C . LEU A 1 89 ? 6.903 11.058 -3.300 1.00 86.88 89 LEU A C 1
ATOM 691 O O . LEU A 1 89 ? 7.743 11.882 -3.639 1.00 86.88 89 LEU A O 1
ATOM 695 N N . GLY A 1 90 ? 5.595 11.265 -3.464 1.00 85.00 90 GLY A N 1
ATOM 696 C CA . GLY A 1 90 ? 5.057 12.498 -4.047 1.00 85.00 90 GLY A CA 1
ATOM 697 C C . GLY A 1 90 ? 5.150 12.589 -5.574 1.00 85.00 90 GLY A C 1
ATOM 698 O O . GLY A 1 90 ? 4.867 13.650 -6.125 1.00 85.00 90 GLY A O 1
ATOM 699 N N . ALA A 1 91 ? 5.508 11.502 -6.266 1.00 86.12 91 ALA A N 1
ATOM 700 C CA . ALA A 1 91 ? 5.463 11.444 -7.724 1.00 86.12 91 ALA A CA 1
ATOM 701 C C . ALA A 1 91 ? 4.011 11.509 -8.234 1.00 86.12 91 ALA A C 1
ATOM 703 O O . ALA A 1 91 ? 3.137 10.754 -7.797 1.00 86.12 91 ALA A O 1
ATOM 704 N N . SER A 1 92 ? 3.745 12.409 -9.180 1.00 87.88 92 SER A N 1
ATOM 705 C CA . SER A 1 92 ? 2.423 12.580 -9.786 1.00 87.88 92 SER A CA 1
ATOM 706 C C . SER A 1 92 ? 2.535 12.941 -11.263 1.00 87.88 92 SER A C 1
ATOM 708 O O . SER A 1 92 ? 3.529 13.519 -11.685 1.00 87.88 92 SER A O 1
ATOM 710 N N . GLY A 1 93 ? 1.522 12.606 -12.061 1.00 87.88 93 GLY A N 1
ATOM 711 C CA . GLY A 1 93 ? 1.491 12.949 -13.483 1.00 87.88 93 GLY A CA 1
ATOM 712 C C . GLY A 1 93 ? 1.060 11.789 -14.368 1.00 87.88 93 GLY A C 1
ATOM 713 O O . GLY A 1 93 ? 0.280 10.930 -13.951 1.00 87.88 93 GLY A O 1
ATOM 714 N N . THR A 1 94 ? 1.524 11.796 -15.615 1.00 89.62 94 THR A N 1
ATOM 715 C CA . THR A 1 94 ? 1.187 10.776 -16.616 1.00 89.62 94 THR A CA 1
ATOM 716 C C . THR A 1 94 ? 2.162 9.609 -16.547 1.00 89.62 94 THR A C 1
ATOM 718 O O . THR A 1 94 ? 3.350 9.822 -16.325 1.00 89.62 94 THR A O 1
ATOM 721 N N . ARG A 1 95 ? 1.646 8.389 -16.716 1.00 92.00 95 ARG A N 1
ATOM 722 C CA . ARG A 1 95 ? 2.423 7.147 -16.742 1.00 92.00 95 ARG A CA 1
ATOM 723 C C . ARG A 1 95 ? 2.306 6.498 -18.116 1.00 92.00 95 ARG A C 1
ATOM 725 O O . ARG A 1 95 ? 1.246 6.592 -18.741 1.00 92.00 95 ARG A O 1
ATOM 732 N N . ASN A 1 96 ? 3.347 5.804 -18.556 1.00 90.00 96 ASN A N 1
ATOM 733 C CA . ASN A 1 96 ? 3.317 5.053 -19.812 1.00 90.00 96 ASN A CA 1
ATOM 734 C C . ASN A 1 96 ? 2.796 3.627 -19.625 1.00 90.00 96 ASN A C 1
ATOM 736 O O . ASN A 1 96 ? 2.974 3.032 -18.569 1.00 90.00 96 ASN A O 1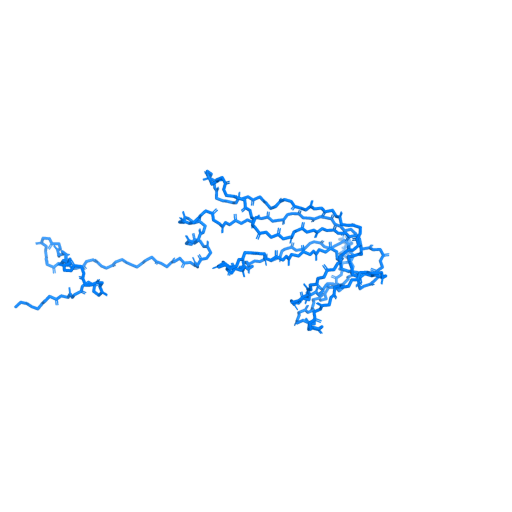
ATOM 740 N N . SER A 1 97 ? 2.201 3.060 -20.683 1.00 82.69 97 SER A N 1
ATOM 741 C CA . SER A 1 97 ? 1.933 1.614 -20.817 1.00 82.69 97 SER A CA 1
ATOM 742 C C . SER A 1 97 ? 1.322 0.953 -19.569 1.00 82.69 97 SER A C 1
ATOM 744 O O . SER A 1 97 ? 1.724 -0.139 -19.161 1.00 82.69 97 SER A O 1
ATOM 746 N N . VAL A 1 98 ? 0.350 1.633 -18.955 1.00 88.56 98 VAL A N 1
ATOM 747 C CA . VAL A 1 98 ? -0.220 1.253 -17.659 1.00 88.56 98 VAL A CA 1
ATOM 748 C C . VAL A 1 98 ? -1.129 0.031 -17.750 1.00 88.56 98 VAL A C 1
ATOM 750 O O . VAL A 1 98 ? -1.987 -0.077 -18.625 1.00 88.56 98 VAL A O 1
ATOM 753 N N . SER A 1 99 ? -0.993 -0.864 -16.779 1.00 96.44 99 SER A N 1
ATOM 754 C CA . SER A 1 99 ? -2.000 -1.866 -16.434 1.00 96.44 99 SER A CA 1
ATOM 755 C C . SER A 1 99 ? -2.595 -1.520 -15.075 1.00 96.44 99 SER A C 1
ATOM 757 O O . SER A 1 99 ? -1.875 -1.462 -14.078 1.00 96.44 99 SER A O 1
ATOM 759 N N . VAL A 1 100 ? -3.910 -1.305 -15.031 1.00 96.38 100 VAL A N 1
ATOM 760 C CA . VAL A 1 100 ? -4.626 -0.990 -13.788 1.00 96.38 100 VAL A CA 1
ATOM 761 C C . VAL A 1 100 ? -4.677 -2.221 -12.883 1.00 96.38 100 VAL A C 1
ATOM 763 O O . VAL A 1 100 ? -4.980 -3.329 -13.326 1.00 96.38 100 VAL A O 1
ATOM 766 N N . LEU A 1 101 ? -4.407 -2.013 -11.599 1.00 97.25 101 LEU A N 1
ATOM 767 C CA . LEU A 1 101 ? -4.521 -3.001 -10.535 1.00 97.25 101 LEU A CA 1
ATOM 768 C C . LEU A 1 101 ? -5.772 -2.719 -9.703 1.00 97.25 101 LEU A C 1
ATOM 770 O O . LEU A 1 101 ? -6.124 -1.571 -9.451 1.00 97.25 101 LEU A O 1
ATOM 774 N N . THR A 1 102 ? -6.446 -3.777 -9.256 1.00 96.19 102 THR A N 1
ATOM 775 C CA . THR A 1 102 ? -7.600 -3.663 -8.353 1.00 96.19 102 THR A CA 1
ATOM 776 C C . THR A 1 102 ? -7.192 -4.148 -6.965 1.00 96.19 102 THR A C 1
ATOM 778 O O . THR A 1 102 ? -6.944 -5.345 -6.806 1.00 96.19 102 THR A O 1
ATOM 781 N N . PRO A 1 103 ? -7.100 -3.260 -5.960 1.00 96.81 103 PRO A N 1
ATOM 782 C CA . PRO A 1 103 ? -6.823 -3.678 -4.591 1.00 96.81 103 PRO A CA 1
ATOM 783 C C . PRO A 1 103 ? -7.936 -4.578 -4.044 1.00 96.81 103 PRO A C 1
ATOM 785 O O . PRO A 1 103 ? -9.122 -4.280 -4.199 1.00 96.81 103 PRO A O 1
ATOM 788 N N . ALA A 1 104 ? -7.557 -5.662 -3.370 1.00 95.19 104 ALA A N 1
ATOM 789 C CA . ALA A 1 104 ? -8.482 -6.576 -2.710 1.00 95.19 104 ALA A CA 1
ATOM 790 C C . ALA A 1 104 ? -8.729 -6.124 -1.267 1.00 95.19 104 ALA A C 1
ATOM 792 O O . ALA A 1 104 ? -7.777 -5.872 -0.531 1.00 95.19 104 ALA A O 1
ATOM 793 N N . ASN A 1 105 ? -9.994 -6.028 -0.850 1.00 94.69 105 ASN A N 1
ATOM 794 C CA . ASN A 1 105 ? -10.338 -5.687 0.530 1.00 94.69 105 ASN A CA 1
ATOM 795 C C . ASN A 1 105 ? -10.034 -6.871 1.465 1.00 94.69 105 ASN A C 1
ATOM 797 O O . ASN A 1 105 ? -10.444 -7.999 1.199 1.00 94.69 105 ASN A O 1
ATOM 801 N N . LEU A 1 106 ? -9.313 -6.604 2.552 1.00 92.50 106 LEU A N 1
ATOM 802 C CA . LEU A 1 106 ? -8.943 -7.581 3.578 1.00 92.50 106 LEU A CA 1
ATOM 803 C C . LEU A 1 106 ? -9.968 -7.668 4.717 1.00 92.50 106 LEU A C 1
ATOM 805 O O . LEU A 1 106 ? -9.888 -8.567 5.554 1.00 92.50 106 LEU A O 1
ATOM 809 N N . ASN A 1 107 ? -10.938 -6.754 4.762 1.00 92.75 107 ASN A N 1
ATOM 810 C CA . ASN A 1 107 ? -12.076 -6.855 5.659 1.00 92.75 107 ASN A CA 1
ATOM 811 C C . ASN A 1 107 ? -13.133 -7.789 5.056 1.00 92.75 107 ASN A C 1
ATOM 813 O O . ASN A 1 107 ? -13.837 -7.435 4.105 1.00 92.75 107 ASN A O 1
ATOM 817 N N . ILE A 1 108 ? -13.265 -8.986 5.630 1.00 87.75 108 ILE A N 1
ATOM 818 C CA . ILE A 1 108 ? -14.291 -9.940 5.214 1.00 87.75 108 ILE A CA 1
ATOM 819 C C . ILE A 1 108 ? -15.697 -9.365 5.459 1.00 87.75 108 ILE A C 1
ATOM 821 O O . ILE A 1 108 ? -16.076 -9.063 6.586 1.00 87.75 108 ILE A O 1
ATOM 825 N N . GLY A 1 109 ? -16.481 -9.228 4.387 1.00 88.50 109 GLY A N 1
ATOM 826 C CA . GLY A 1 109 ? -17.844 -8.682 4.432 1.00 88.50 109 GLY A CA 1
ATOM 827 C C . GLY A 1 109 ? -17.955 -7.188 4.107 1.00 88.50 109 GLY A C 1
ATOM 828 O O . GLY A 1 109 ? -19.068 -6.703 3.911 1.00 88.50 109 GLY A O 1
ATOM 829 N N . SER A 1 110 ? -16.838 -6.468 3.977 1.00 93.06 110 SER A N 1
ATOM 830 C CA . SER A 1 110 ? -16.844 -5.096 3.465 1.00 93.06 110 SER A CA 1
ATOM 831 C C . SER A 1 110 ? -17.017 -5.078 1.945 1.00 93.06 110 SER A C 1
ATOM 833 O O . SER A 1 110 ? -16.312 -5.773 1.215 1.00 93.06 110 SER A O 1
ATOM 835 N N . THR A 1 111 ? -17.928 -4.238 1.450 1.00 93.75 111 THR A N 1
ATOM 836 C CA . THR A 1 111 ? -18.093 -3.961 0.011 1.00 93.75 111 THR A CA 1
ATOM 837 C C . THR A 1 111 ? -17.317 -2.723 -0.435 1.00 93.75 111 THR A C 1
ATOM 839 O O . THR A 1 111 ? -17.511 -2.238 -1.549 1.00 93.75 111 THR A O 1
ATOM 842 N N . ASN A 1 112 ? -16.483 -2.157 0.441 1.00 94.38 112 ASN A N 1
ATOM 843 C CA . ASN A 1 112 ? -15.725 -0.956 0.127 1.00 94.38 112 ASN A CA 1
ATOM 844 C C . ASN A 1 112 ? -14.638 -1.265 -0.907 1.00 94.38 112 ASN A C 1
ATOM 846 O O . ASN A 1 112 ? -13.929 -2.268 -0.793 1.00 94.38 112 ASN A O 1
ATOM 850 N N . ALA A 1 113 ? -14.488 -0.366 -1.877 1.00 93.50 113 ALA A N 1
ATOM 851 C CA . ALA A 1 113 ? -13.403 -0.380 -2.846 1.00 93.50 113 ALA A CA 1
ATOM 852 C C . ALA A 1 113 ? -12.343 0.659 -2.466 1.00 93.50 113 ALA A C 1
ATOM 854 O O . ALA A 1 113 ? -12.671 1.751 -1.991 1.00 93.50 113 ALA A O 1
ATOM 855 N N . ALA A 1 114 ? -11.075 0.331 -2.714 1.00 94.62 114 ALA A N 1
ATOM 856 C CA . ALA A 1 114 ? -9.981 1.270 -2.527 1.00 94.62 114 ALA A CA 1
ATOM 857 C C . ALA A 1 114 ? -10.132 2.460 -3.487 1.00 94.62 114 ALA A C 1
ATOM 859 O O . ALA A 1 114 ? -10.404 2.285 -4.674 1.00 94.62 114 ALA A O 1
ATOM 860 N N . GLN A 1 115 ? -9.940 3.674 -2.971 1.00 94.12 115 GLN A N 1
ATOM 861 C CA . GLN A 1 115 ? -10.028 4.904 -3.755 1.00 94.12 115 GLN A CA 1
ATOM 862 C C . GLN A 1 115 ? -8.624 5.428 -4.032 1.00 94.12 115 GLN A C 1
ATOM 864 O O . GLN A 1 115 ? -7.940 5.919 -3.137 1.00 94.12 115 GLN A O 1
ATOM 869 N N . GLY A 1 116 ? -8.190 5.290 -5.277 1.00 93.69 116 GLY A N 1
ATOM 870 C CA . GLY A 1 116 ? -6.850 5.663 -5.690 1.00 93.69 116 GLY A CA 1
ATOM 871 C C . GLY A 1 116 ? -6.546 5.237 -7.117 1.00 93.69 116 GLY A C 1
ATOM 872 O O . GLY A 1 116 ? -7.372 4.617 -7.789 1.00 93.69 116 GLY A O 1
ATOM 873 N N . THR A 1 117 ? -5.333 5.558 -7.544 1.00 95.31 117 THR A N 1
ATOM 874 C CA . THR A 1 117 ? -4.727 5.059 -8.776 1.00 95.31 117 THR A CA 1
ATOM 875 C C . THR A 1 117 ? -3.730 3.974 -8.394 1.00 95.31 117 THR A C 1
ATOM 877 O O . THR A 1 117 ? -2.826 4.220 -7.595 1.00 95.31 117 THR A O 1
ATOM 880 N N . PHE A 1 118 ? -3.900 2.781 -8.955 1.00 96.19 118 PHE A N 1
ATOM 881 C CA . PHE A 1 118 ? -3.070 1.613 -8.672 1.00 96.19 118 PHE A CA 1
ATOM 882 C C . PHE A 1 118 ? -2.679 0.991 -10.000 1.00 96.19 118 PHE A C 1
ATOM 884 O O . PHE A 1 118 ? -3.541 0.508 -10.733 1.00 96.19 118 PHE A O 1
ATOM 891 N N . GLU A 1 119 ? -1.403 1.042 -10.349 1.00 96.81 119 GLU A N 1
ATOM 892 C CA . GLU A 1 119 ? -0.955 0.680 -11.688 1.00 96.81 119 GLU A CA 1
ATOM 893 C C . GLU A 1 119 ? 0.388 -0.031 -11.640 1.00 96.81 119 GLU A C 1
ATOM 895 O O . GLU A 1 119 ? 1.211 0.200 -10.756 1.00 96.81 119 GLU A O 1
ATOM 900 N N . LYS A 1 120 ? 0.610 -0.891 -12.627 1.00 96.38 120 LYS A N 1
ATOM 901 C CA . LYS A 1 120 ? 1.919 -1.461 -12.933 1.00 96.38 120 LYS A CA 1
ATOM 902 C C . LYS A 1 120 ? 2.258 -1.240 -14.399 1.00 96.38 120 LYS A C 1
ATOM 904 O O . LYS A 1 120 ? 1.361 -1.077 -15.227 1.00 96.38 120 LYS A O 1
ATOM 909 N N . GLY A 1 121 ? 3.539 -1.295 -14.718 1.00 95.75 121 GLY A N 1
ATOM 910 C CA . GLY A 1 121 ? 4.043 -1.220 -16.085 1.00 95.75 121 GLY A CA 1
ATOM 911 C C . GLY A 1 121 ? 5.522 -1.557 -16.111 1.00 95.75 121 GLY A C 1
ATOM 912 O O . GLY A 1 121 ? 6.167 -1.552 -15.075 1.00 95.75 121 GLY A O 1
ATOM 913 N N . ALA A 1 122 ? 6.059 -1.913 -17.272 1.00 94.38 122 ALA A N 1
ATOM 914 C CA . ALA A 1 122 ? 7.473 -2.273 -17.363 1.00 94.38 122 ALA A CA 1
ATOM 915 C C . ALA A 1 122 ? 8.403 -1.048 -17.251 1.00 94.38 122 ALA A C 1
ATOM 917 O O . ALA A 1 122 ? 9.539 -1.204 -16.834 1.00 94.38 122 ALA A O 1
ATOM 918 N N . ASP A 1 123 ? 7.886 0.135 -17.590 1.00 93.19 123 ASP A N 1
ATOM 919 C CA . ASP A 1 123 ? 8.520 1.445 -17.440 1.00 93.19 123 ASP A CA 1
ATOM 920 C C . ASP A 1 123 ? 7.404 2.506 -17.381 1.00 93.19 123 ASP A C 1
ATOM 922 O O . ASP A 1 123 ? 6.814 2.876 -18.403 1.00 93.19 123 ASP A O 1
ATOM 926 N N . LEU A 1 124 ? 7.015 2.909 -16.170 1.00 91.69 124 LEU A N 1
ATOM 927 C CA . LEU A 1 124 ? 5.930 3.868 -15.954 1.00 91.69 124 LEU A CA 1
ATOM 928 C C . LEU A 1 124 ? 6.388 5.325 -16.094 1.00 91.69 124 LEU A C 1
ATOM 930 O O . LEU A 1 124 ? 5.536 6.172 -16.373 1.00 91.69 124 LEU A O 1
ATOM 934 N N . ASP A 1 125 ? 7.675 5.627 -15.891 1.00 88.38 125 ASP A N 1
ATOM 935 C CA . ASP A 1 125 ? 8.224 6.989 -15.813 1.00 88.38 125 ASP A CA 1
ATOM 936 C C . ASP A 1 125 ? 9.191 7.378 -16.944 1.00 88.38 125 ASP A C 1
ATOM 938 O O . ASP A 1 125 ? 9.613 8.533 -16.994 1.00 88.38 125 ASP A O 1
ATOM 942 N N . GLY A 1 126 ? 9.489 6.496 -17.898 1.00 83.44 126 GLY A N 1
ATOM 943 C CA . GLY A 1 126 ? 10.352 6.813 -19.034 1.00 83.44 126 GLY A CA 1
ATOM 944 C C . GLY A 1 126 ? 9.714 7.666 -20.140 1.00 83.44 126 GLY A C 1
ATOM 945 O O . GLY A 1 126 ? 8.519 7.967 -20.169 1.00 83.44 126 GLY A O 1
ATOM 946 N N . GLY A 1 127 ? 10.527 8.059 -21.126 1.00 81.38 127 GLY A N 1
ATOM 947 C CA . GLY A 1 127 ? 10.071 8.688 -22.374 1.00 81.38 127 GLY A CA 1
ATOM 948 C C . GLY A 1 127 ? 9.199 9.943 -22.199 1.00 81.38 127 GLY A C 1
ATOM 949 O O . GLY A 1 127 ? 9.676 10.985 -21.765 1.00 81.38 127 GLY A O 1
ATOM 950 N N . SER A 1 128 ? 7.931 9.863 -22.632 1.00 74.81 128 SER A N 1
ATOM 951 C CA . SER A 1 128 ? 6.951 10.966 -22.573 1.00 74.81 128 SER A CA 1
ATOM 952 C C . SER A 1 128 ? 6.160 11.042 -21.263 1.00 74.81 128 SER A C 1
ATOM 954 O O . SER A 1 128 ? 5.296 11.914 -21.143 1.00 74.81 128 SER A O 1
ATOM 956 N N . ALA A 1 129 ? 6.412 10.142 -20.308 1.00 79.38 129 ALA A N 1
ATOM 957 C CA . ALA A 1 129 ? 5.775 10.205 -19.003 1.00 79.38 129 ALA A CA 1
ATOM 958 C C . ALA A 1 129 ? 6.206 11.485 -18.280 1.00 79.38 129 ALA A C 1
ATOM 960 O O . ALA A 1 129 ? 7.337 11.952 -18.389 1.00 79.38 129 ALA A O 1
ATOM 961 N N . THR A 1 130 ? 5.276 12.071 -17.536 1.00 79.31 130 THR A N 1
ATOM 962 C CA . THR A 1 130 ? 5.506 13.310 -16.787 1.00 79.31 130 THR A CA 1
ATOM 963 C C . THR A 1 130 ? 5.321 13.058 -15.301 1.00 79.31 130 THR A C 1
ATOM 965 O O . THR A 1 130 ? 4.639 13.839 -14.632 1.00 79.31 130 THR A O 1
ATOM 968 N N . LEU A 1 131 ? 5.826 11.927 -14.803 1.00 77.81 131 LEU A N 1
ATOM 969 C CA . LEU A 1 131 ? 5.853 11.645 -13.374 1.00 77.81 131 LEU A CA 1
ATOM 970 C C . LEU A 1 131 ? 6.816 12.626 -12.698 1.00 77.81 131 LEU A C 1
ATOM 972 O O . LEU A 1 131 ? 7.990 12.351 -12.500 1.00 77.81 131 LEU A O 1
ATOM 976 N N . ASN A 1 132 ? 6.277 13.792 -12.358 1.00 65.50 132 ASN A N 1
ATOM 977 C CA . ASN A 1 132 ? 6.966 14.862 -11.671 1.00 65.50 132 ASN A CA 1
ATOM 978 C C . ASN A 1 132 ? 6.556 14.799 -10.196 1.00 65.50 132 ASN A C 1
ATOM 980 O O . ASN A 1 132 ? 5.389 14.975 -9.830 1.00 65.50 132 ASN A O 1
ATOM 984 N N . GLY A 1 133 ? 7.527 14.521 -9.339 1.00 58.19 133 GLY A N 1
ATOM 985 C CA . GLY A 1 133 ? 7.455 14.725 -7.898 1.00 58.19 133 GLY A CA 1
ATOM 986 C C . GLY A 1 133 ? 8.705 15.470 -7.468 1.00 58.19 133 GLY A C 1
ATOM 987 O O . GLY A 1 133 ? 9.644 15.604 -8.248 1.00 58.19 133 GLY A O 1
ATOM 988 N N . ALA A 1 134 ? 8.748 15.971 -6.238 1.00 54.28 134 ALA A N 1
ATOM 989 C CA . ALA A 1 134 ? 10.051 16.306 -5.686 1.00 54.28 134 ALA A CA 1
ATOM 990 C C . ALA A 1 134 ? 10.836 14.985 -5.622 1.00 54.28 134 ALA A C 1
ATOM 992 O O . ALA A 1 134 ? 10.384 14.074 -4.931 1.00 54.28 134 ALA A O 1
ATOM 993 N N . ASP A 1 135 ? 11.908 14.858 -6.413 1.00 55.09 135 ASP A N 1
ATOM 994 C CA . ASP A 1 135 ? 12.714 13.641 -6.619 1.00 55.09 135 ASP A CA 1
ATOM 995 C C . ASP A 1 135 ? 13.465 13.224 -5.349 1.00 55.09 135 ASP A C 1
ATOM 997 O O . ASP A 1 135 ? 14.692 13.145 -5.288 1.00 55.09 135 ASP A O 1
ATOM 1001 N N . TYR A 1 136 ? 12.727 12.984 -4.277 1.00 64.12 136 TYR A N 1
ATOM 1002 C CA . TYR A 1 136 ? 13.263 12.398 -3.080 1.00 64.12 136 TYR A CA 1
ATOM 1003 C C . TYR A 1 136 ? 13.126 10.891 -3.252 1.00 64.12 136 TYR A C 1
ATOM 1005 O O . TYR A 1 136 ? 12.094 10.285 -2.961 1.00 64.12 136 TYR A O 1
ATOM 1013 N N . GLU A 1 137 ? 14.189 10.275 -3.756 1.00 69.19 137 GLU A N 1
ATOM 1014 C CA . GLU A 1 137 ? 14.453 8.865 -3.497 1.00 69.19 137 GLU A CA 1
ATOM 1015 C C . GLU A 1 137 ? 14.744 8.724 -2.001 1.00 69.19 137 GLU A C 1
ATOM 1017 O O . GLU A 1 137 ? 15.880 8.833 -1.544 1.00 69.19 137 GLU A O 1
ATOM 1022 N N . ILE A 1 138 ? 13.683 8.579 -1.207 1.00 69.94 138 ILE A N 1
ATOM 1023 C CA . ILE A 1 138 ? 13.807 8.619 0.257 1.00 69.94 138 ILE A CA 1
ATOM 1024 C C . ILE A 1 138 ? 14.386 7.308 0.781 1.00 69.94 138 ILE A C 1
ATOM 1026 O O . ILE A 1 138 ? 15.143 7.296 1.751 1.00 69.94 138 ILE A O 1
ATOM 1030 N N . TYR A 1 139 ? 14.046 6.198 0.128 1.00 75.12 139 TYR A N 1
ATOM 1031 C CA . TYR A 1 139 ? 14.436 4.867 0.563 1.00 75.12 139 TYR A CA 1
ATOM 1032 C C . TYR A 1 139 ? 14.998 4.076 -0.610 1.00 75.12 139 TYR A C 1
ATOM 1034 O O . TYR A 1 139 ? 14.303 3.861 -1.604 1.00 75.12 139 TYR A O 1
ATOM 1042 N N . ARG A 1 140 ? 16.249 3.629 -0.468 1.00 80.12 140 ARG A N 1
ATOM 1043 C CA . ARG A 1 140 ? 16.947 2.763 -1.420 1.00 80.12 140 ARG A CA 1
ATOM 1044 C C . ARG A 1 140 ? 17.371 1.482 -0.713 1.00 80.12 140 ARG A C 1
ATOM 1046 O O . ARG A 1 140 ? 18.053 1.528 0.309 1.00 80.12 140 ARG A O 1
ATOM 1053 N N . TYR A 1 141 ? 16.979 0.348 -1.276 1.00 80.06 141 TYR A N 1
ATOM 1054 C CA . TYR A 1 141 ? 17.292 -0.981 -0.770 1.00 80.06 141 TYR A CA 1
ATOM 1055 C C . TYR A 1 141 ? 18.087 -1.739 -1.825 1.00 80.06 141 TYR A C 1
ATOM 1057 O O . TYR A 1 141 ? 17.682 -1.834 -2.984 1.00 80.06 141 TYR A O 1
ATOM 1065 N N . LYS A 1 142 ? 19.228 -2.288 -1.415 1.00 81.06 142 LYS A N 1
ATOM 1066 C CA . LYS A 1 142 ? 20.075 -3.110 -2.273 1.00 81.06 142 LYS A CA 1
ATOM 1067 C C . LYS A 1 142 ? 19.833 -4.579 -1.960 1.00 81.06 142 LYS A C 1
ATOM 1069 O O . LYS A 1 142 ? 20.087 -5.012 -0.838 1.00 81.06 142 LYS A O 1
ATOM 1074 N N . PHE A 1 143 ? 19.380 -5.335 -2.954 1.00 76.31 143 PHE A N 1
ATOM 1075 C CA . PHE A 1 143 ? 19.192 -6.775 -2.840 1.00 76.31 143 PHE A CA 1
ATOM 1076 C C . PHE A 1 143 ? 20.369 -7.485 -3.499 1.00 76.31 143 PHE A C 1
ATOM 1078 O O . PHE A 1 143 ? 20.647 -7.307 -4.686 1.00 76.31 143 PHE A O 1
ATOM 1085 N N . ILE A 1 144 ? 21.082 -8.286 -2.712 1.00 76.19 144 ILE A N 1
ATOM 1086 C CA . ILE A 1 144 ? 22.196 -9.097 -3.193 1.00 76.19 144 ILE A CA 1
ATOM 1087 C C . ILE A 1 144 ? 21.653 -10.507 -3.404 1.00 76.19 144 ILE A C 1
ATOM 1089 O O . ILE A 1 144 ? 21.237 -11.166 -2.454 1.00 76.19 144 ILE A O 1
ATOM 1093 N N . GLY A 1 145 ? 21.616 -10.949 -4.660 1.00 69.75 145 GLY A N 1
ATOM 1094 C CA . GLY A 1 145 ? 21.308 -12.336 -4.981 1.00 69.75 145 GLY A CA 1
ATOM 1095 C C . GLY A 1 145 ? 22.504 -13.209 -4.623 1.00 69.75 145 GLY A C 1
ATOM 1096 O O . GLY A 1 145 ? 23.531 -13.142 -5.293 1.00 69.75 145 GLY A O 1
ATOM 1097 N N . GLU A 1 146 ? 22.384 -14.012 -3.572 1.00 67.00 146 GLU A N 1
ATOM 1098 C CA . GLU A 1 146 ? 23.377 -15.034 -3.254 1.00 67.00 146 GLU A CA 1
ATOM 1099 C C . GLU A 1 146 ? 22.931 -16.364 -3.858 1.00 67.00 146 GLU A C 1
ATOM 1101 O O . GLU A 1 146 ? 21.941 -16.967 -3.439 1.00 67.00 146 GLU A O 1
ATOM 1106 N N . THR A 1 147 ? 23.668 -16.845 -4.857 1.00 68.38 147 THR A N 1
ATOM 1107 C CA . THR A 1 147 ? 23.541 -18.232 -5.302 1.00 68.38 147 THR A CA 1
ATOM 1108 C C . THR A 1 147 ? 24.112 -19.108 -4.198 1.00 68.38 147 THR A C 1
ATOM 1110 O O . THR A 1 147 ? 25.328 -19.189 -4.024 1.00 68.38 147 THR A O 1
ATOM 1113 N N . ARG A 1 148 ? 23.245 -19.756 -3.419 1.00 60.00 148 ARG A N 1
ATOM 1114 C CA . ARG A 1 148 ? 23.689 -20.789 -2.487 1.00 60.00 148 ARG A CA 1
ATOM 1115 C C . ARG A 1 148 ? 24.242 -21.942 -3.325 1.00 60.00 148 ARG A C 1
ATOM 1117 O O . ARG A 1 148 ? 23.467 -22.623 -3.994 1.00 60.00 148 ARG A O 1
ATOM 1124 N N . SER A 1 149 ? 25.565 -22.122 -3.328 1.00 68.62 149 SER A N 1
ATOM 1125 C CA . SER A 1 149 ? 26.177 -23.341 -3.866 1.00 68.62 149 SER A CA 1
ATOM 1126 C C . SER A 1 149 ? 25.509 -24.529 -3.167 1.00 68.62 149 SER A C 1
ATOM 1128 O O . SER A 1 149 ? 25.367 -24.552 -1.941 1.00 68.62 149 SER A O 1
ATOM 1130 N N . THR A 1 150 ? 25.008 -25.471 -3.960 1.00 70.31 150 THR A N 1
ATOM 1131 C CA . THR A 1 150 ? 24.432 -26.727 -3.470 1.00 70.31 150 THR A CA 1
ATOM 1132 C C . THR A 1 150 ? 25.504 -27.788 -3.235 1.00 70.31 150 THR A C 1
ATOM 1134 O O . THR A 1 150 ? 25.160 -28.962 -3.119 1.00 70.31 150 THR A O 1
ATOM 1137 N N . ASP A 1 151 ? 26.779 -27.399 -3.168 1.00 67.81 151 ASP A N 1
ATOM 1138 C CA . ASP A 1 151 ? 27.890 -28.313 -2.921 1.00 67.81 151 ASP A CA 1
ATOM 1139 C C . ASP A 1 151 ? 27.906 -28.668 -1.427 1.00 67.81 151 ASP A C 1
ATOM 1141 O O . ASP A 1 151 ? 28.602 -28.073 -0.604 1.00 67.81 151 ASP A O 1
ATOM 1145 N N . PHE A 1 152 ? 27.038 -29.608 -1.060 1.00 62.81 152 PHE A N 1
ATOM 1146 C CA . PHE A 1 152 ? 27.203 -30.410 0.142 1.00 62.81 152 PHE A CA 1
ATOM 1147 C C . PHE A 1 152 ? 28.198 -31.526 -0.198 1.00 62.81 152 PHE A C 1
ATOM 1149 O O . PHE A 1 152 ? 27.779 -32.585 -0.667 1.00 62.81 152 PHE A O 1
ATOM 1156 N N . ASP A 1 153 ? 29.491 -31.255 -0.013 1.00 58.31 153 ASP A N 1
ATOM 1157 C CA . ASP A 1 153 ? 30.523 -32.300 0.083 1.00 58.31 153 ASP A CA 1
ATOM 1158 C C . ASP A 1 153 ? 30.367 -33.106 1.387 1.00 58.31 153 ASP A C 1
ATOM 1160 O O . ASP A 1 153 ? 30.124 -32.486 2.455 1.00 58.31 153 ASP A O 1
#